Protein AF-A0A1T5LBF2-F1 (afdb_monomer_lite)

InterPro domains:
  IPR053842 Mobilization protein NikA-like [PF21983] (16-81)

Organism: NCBI:txid36842

Structure (mmCIF, N/CA/C/O backbone):
data_AF-A0A1T5LBF2-F1
#
_entry.id   AF-A0A1T5LBF2-F1
#
loop_
_atom_site.group_PDB
_atom_site.id
_atom_site.type_symbol
_atom_site.label_atom_id
_atom_site.label_alt_id
_atom_site.label_comp_id
_atom_site.label_asym_id
_atom_site.label_entity_id
_atom_site.label_seq_id
_atom_site.pdbx_PDB_ins_code
_atom_site.Cartn_x
_atom_site.Cartn_y
_atom_site.Cartn_z
_atom_site.occupancy
_atom_site.B_iso_or_equiv
_atom_site.auth_seq_id
_atom_site.auth_comp_id
_atom_site.auth_asym_id
_atom_site.auth_atom_id
_atom_site.pdbx_PDB_model_num
ATOM 1 N N . MET A 1 1 ? -54.054 -1.536 28.770 1.00 48.66 1 MET A N 1
ATOM 2 C CA . MET A 1 1 ? -53.350 -2.782 29.156 1.00 48.66 1 MET A CA 1
ATOM 3 C C . MET A 1 1 ? -52.917 -3.637 27.957 1.00 48.66 1 MET A C 1
ATOM 5 O O . MET A 1 1 ? -51.846 -4.214 28.019 1.00 48.66 1 MET A O 1
ATOM 9 N N . LEU A 1 2 ? -53.667 -3.666 26.844 1.00 47.06 2 LEU A N 1
ATOM 10 C CA . LEU A 1 2 ? -53.316 -4.430 25.626 1.00 47.06 2 LEU A CA 1
ATOM 11 C C . LEU A 1 2 ? -52.225 -3.807 24.724 1.00 47.06 2 LEU A C 1
ATOM 13 O O . LEU A 1 2 ? -51.613 -4.517 23.936 1.00 47.06 2 LEU A O 1
ATOM 17 N N . LEU A 1 3 ? -51.931 -2.507 24.850 1.00 41.06 3 LEU A N 1
ATOM 18 C CA . LEU A 1 3 ? -50.961 -1.819 23.976 1.00 41.06 3 LEU A CA 1
ATOM 19 C C . LEU A 1 3 ? -49.482 -2.079 24.319 1.00 41.06 3 LEU A C 1
ATOM 21 O O . LEU A 1 3 ? -48.621 -1.834 23.482 1.00 41.06 3 LEU A O 1
ATOM 25 N N . ALA A 1 4 ? -49.168 -2.607 25.507 1.00 53.91 4 ALA A N 1
ATOM 26 C CA . ALA A 1 4 ? -47.784 -2.893 25.902 1.00 53.91 4 ALA A CA 1
ATOM 27 C C . ALA A 1 4 ? -47.239 -4.208 25.307 1.00 53.91 4 ALA A C 1
ATOM 29 O O . ALA A 1 4 ? -46.029 -4.385 25.220 1.00 53.91 4 ALA A O 1
ATOM 30 N N . PHE A 1 5 ? -48.117 -5.120 24.869 1.00 51.16 5 PHE A N 1
ATOM 31 C CA . PHE A 1 5 ? -47.723 -6.454 24.398 1.00 51.16 5 PHE A CA 1
ATOM 32 C C . PHE A 1 5 ? -47.217 -6.463 22.944 1.00 51.16 5 PHE A C 1
ATOM 34 O O . PHE A 1 5 ? -46.469 -7.352 22.552 1.00 51.16 5 PHE A O 1
ATOM 41 N N . LEU A 1 6 ? -47.579 -5.449 22.147 1.00 48.91 6 LEU A N 1
ATOM 42 C CA . LEU A 1 6 ? -47.149 -5.318 20.748 1.00 48.91 6 LEU A CA 1
ATOM 43 C C . LEU A 1 6 ? -45.803 -4.602 20.582 1.00 48.91 6 LEU A C 1
ATOM 45 O O . LEU A 1 6 ? -45.300 -4.510 19.462 1.00 48.91 6 LEU A O 1
ATOM 49 N N . TYR A 1 7 ? -45.186 -4.127 21.670 1.00 50.19 7 TYR A N 1
ATOM 50 C CA . TYR A 1 7 ? -43.820 -3.605 21.631 1.00 50.19 7 TYR A CA 1
ATOM 51 C C . TYR A 1 7 ? -42.835 -4.780 21.622 1.00 50.19 7 TYR A C 1
ATOM 53 O O . TYR A 1 7 ? -42.145 -5.080 22.596 1.00 50.19 7 TYR A O 1
ATOM 61 N N . GLY A 1 8 ? -42.848 -5.500 20.497 1.00 46.78 8 GLY A N 1
ATOM 62 C CA . GLY A 1 8 ? -41.983 -6.626 20.203 1.00 46.78 8 GLY A CA 1
ATOM 63 C C . GLY A 1 8 ? -40.535 -6.266 20.498 1.00 46.78 8 GLY A C 1
ATOM 64 O O . GLY A 1 8 ? -39.977 -5.307 19.962 1.00 46.78 8 GLY A O 1
ATOM 65 N N . LYS A 1 9 ? -39.949 -7.051 21.396 1.00 51.22 9 LYS A N 1
ATOM 66 C CA . LYS A 1 9 ? -38.536 -7.064 21.747 1.00 51.22 9 LYS A CA 1
ATOM 67 C C . LYS A 1 9 ? -37.727 -7.092 20.445 1.00 51.22 9 LYS A C 1
ATOM 69 O O . LYS A 1 9 ? -37.696 -8.102 19.751 1.00 51.22 9 LYS A O 1
ATOM 74 N N . LYS A 1 10 ? -37.122 -5.960 20.075 1.00 54.75 10 LYS A N 1
ATOM 75 C CA . LYS A 1 10 ? -36.185 -5.875 18.950 1.00 54.75 10 LYS A CA 1
ATOM 76 C C . LYS A 1 10 ? -34.982 -6.728 19.340 1.00 54.75 10 LYS A C 1
ATOM 78 O O . LYS A 1 10 ? -34.142 -6.282 20.116 1.00 54.75 10 LYS A O 1
ATOM 83 N N . GLU A 1 11 ? -34.930 -7.972 18.879 1.00 57.06 11 GLU A N 1
ATOM 84 C CA . GLU A 1 11 ? -33.743 -8.803 19.049 1.00 57.06 11 GLU A CA 1
ATOM 85 C C . GLU A 1 11 ? -32.613 -8.182 18.228 1.00 57.06 11 GLU A C 1
ATOM 87 O O . GLU A 1 11 ? -32.519 -8.319 17.010 1.00 57.06 11 GLU A O 1
ATOM 92 N N . THR A 1 12 ? -31.773 -7.403 18.900 1.00 57.31 12 THR A N 1
ATOM 93 C CA . THR A 1 12 ? -30.542 -6.878 18.326 1.00 57.31 12 THR A CA 1
ATOM 94 C C . THR A 1 12 ? -29.559 -8.028 18.175 1.00 57.31 12 THR A C 1
ATOM 96 O O . THR A 1 12 ? -29.003 -8.510 19.163 1.00 57.31 12 THR A O 1
ATOM 99 N N . ILE A 1 13 ? -29.340 -8.456 16.930 1.00 65.56 13 ILE A N 1
ATOM 100 C CA . ILE A 1 13 ? -28.264 -9.374 16.549 1.00 65.56 13 ILE A CA 1
ATOM 101 C C . ILE A 1 13 ? -26.959 -8.802 17.119 1.00 65.56 13 ILE A C 1
ATOM 103 O O . ILE A 1 13 ? -26.467 -7.763 16.676 1.00 65.56 13 ILE A O 1
ATOM 107 N N . THR A 1 14 ? -26.423 -9.442 18.157 1.00 66.44 14 THR A N 1
ATOM 108 C CA . THR A 1 14 ? -25.204 -8.979 18.820 1.00 66.44 14 THR A CA 1
ATOM 109 C C . THR A 1 14 ? -24.016 -9.494 18.018 1.00 66.44 14 THR A C 1
ATOM 111 O O . THR A 1 14 ? -23.699 -10.681 18.059 1.00 66.44 14 THR A O 1
ATOM 114 N N . ILE A 1 15 ? -23.360 -8.615 17.256 1.00 76.12 15 ILE A N 1
ATOM 115 C CA . ILE A 1 15 ? -22.148 -8.969 16.506 1.00 76.12 15 ILE A CA 1
ATOM 116 C C . ILE A 1 15 ? -21.015 -9.198 17.512 1.00 76.12 15 ILE A C 1
ATOM 118 O O . ILE A 1 15 ? -20.436 -8.249 18.046 1.00 76.12 15 ILE A O 1
ATOM 122 N N . LYS A 1 16 ? -20.695 -10.466 17.779 1.00 81.88 16 LYS A N 1
ATOM 123 C CA . LYS A 1 16 ? -19.632 -10.850 18.710 1.00 81.88 16 LYS A CA 1
ATOM 124 C C . LYS A 1 16 ? -18.268 -10.746 18.019 1.00 81.88 16 LYS A C 1
ATOM 126 O O . LYS A 1 16 ? -17.928 -11.557 17.163 1.00 81.88 16 LYS A O 1
ATOM 131 N N . LYS A 1 17 ? -17.473 -9.736 18.384 1.00 80.81 17 LYS A N 1
ATOM 132 C CA . LYS A 1 17 ? -16.065 -9.615 17.968 1.00 80.81 17 LYS A CA 1
ATOM 133 C C . LYS A 1 17 ? -15.176 -10.302 19.005 1.00 80.81 17 LYS A C 1
ATOM 135 O O . LYS A 1 17 ? -14.930 -9.742 20.065 1.00 80.81 17 LYS A O 1
ATOM 140 N N . GLU A 1 18 ? -14.719 -11.518 18.714 1.00 87.69 18 GLU A N 1
ATOM 141 C CA . GLU A 1 18 ? -13.986 -12.360 19.681 1.00 87.69 18 GLU A CA 1
ATOM 142 C C . GLU A 1 18 ? -12.462 -12.180 19.655 1.00 87.69 18 GLU A C 1
ATOM 144 O O . GLU A 1 18 ? -11.769 -12.594 20.582 1.00 87.69 18 GLU A O 1
ATOM 149 N N . ARG A 1 19 ? -11.919 -11.595 18.582 1.00 85.88 19 ARG A N 1
ATOM 150 C CA . ARG A 1 19 ? -10.473 -11.474 18.360 1.00 85.88 19 ARG A CA 1
ATOM 151 C C . ARG A 1 19 ? -10.074 -10.012 18.213 1.00 85.88 19 ARG A C 1
ATOM 153 O O . ARG A 1 19 ? -10.710 -9.260 17.475 1.00 85.88 19 ARG A O 1
ATOM 160 N N . PHE A 1 20 ? -9.003 -9.631 18.904 1.00 87.06 20 PHE A N 1
ATOM 161 C CA . PHE A 1 20 ? -8.379 -8.317 18.797 1.00 87.06 20 PHE A CA 1
ATOM 162 C C . PHE A 1 20 ? -7.089 -8.413 17.979 1.00 87.06 20 PHE A C 1
ATOM 164 O O . PHE A 1 20 ? -6.286 -9.319 18.192 1.00 87.06 20 PHE A O 1
ATOM 171 N N . ILE A 1 21 ? -6.892 -7.465 17.064 1.00 85.50 21 ILE A N 1
ATOM 172 C CA . ILE A 1 21 ? -5.674 -7.331 16.262 1.00 85.50 21 ILE A CA 1
ATOM 173 C C . ILE A 1 21 ? -5.070 -5.965 16.587 1.00 85.50 21 ILE A C 1
ATOM 175 O O . ILE A 1 21 ? -5.659 -4.934 16.266 1.00 85.50 21 ILE A O 1
ATOM 179 N N . GLY A 1 22 ? -3.907 -5.963 17.240 1.00 87.00 22 GLY A N 1
ATOM 180 C CA . GLY A 1 22 ? -3.150 -4.750 17.539 1.00 87.00 22 GLY A CA 1
ATOM 181 C C . GLY A 1 22 ? -2.110 -4.463 16.458 1.00 87.00 22 GLY A C 1
ATOM 182 O O . GLY A 1 22 ? -1.400 -5.368 16.028 1.00 87.00 22 GLY A O 1
ATOM 183 N N . PHE A 1 23 ? -1.988 -3.203 16.046 1.00 87.31 23 PHE A N 1
ATOM 184 C CA . PHE A 1 23 ? -0.961 -2.745 15.110 1.00 87.31 23 PHE A CA 1
ATOM 185 C C . PHE A 1 23 ? -0.292 -1.475 15.639 1.00 87.31 23 PHE A C 1
ATOM 187 O O . PHE A 1 23 ? -0.947 -0.611 16.221 1.00 87.31 23 PHE A O 1
ATOM 194 N N . ARG A 1 24 ? 1.025 -1.365 15.441 1.00 93.50 24 ARG A N 1
ATOM 195 C CA . ARG A 1 24 ? 1.771 -0.125 15.684 1.00 93.50 24 ARG A CA 1
ATOM 196 C C . ARG A 1 24 ? 1.901 0.621 14.365 1.00 93.50 24 ARG A C 1
ATOM 198 O O . ARG A 1 24 ? 2.292 0.025 13.368 1.00 93.50 24 ARG A O 1
ATOM 205 N N . VAL A 1 25 ? 1.583 1.906 14.383 1.00 93.94 25 VAL A N 1
ATOM 206 C CA . VAL A 1 25 ? 1.658 2.804 13.227 1.00 93.94 25 VAL A CA 1
ATOM 207 C C . VAL A 1 25 ? 2.347 4.092 13.637 1.00 93.94 25 VAL A C 1
ATOM 209 O O . VAL A 1 25 ? 2.304 4.487 14.802 1.00 93.94 25 VAL A O 1
ATOM 212 N N . LYS A 1 26 ? 2.982 4.750 12.673 1.00 97.38 26 LYS A N 1
ATOM 213 C CA . LYS A 1 26 ? 3.473 6.118 12.838 1.00 97.38 26 LYS A CA 1
ATOM 214 C C . LYS A 1 26 ? 2.292 7.084 12.893 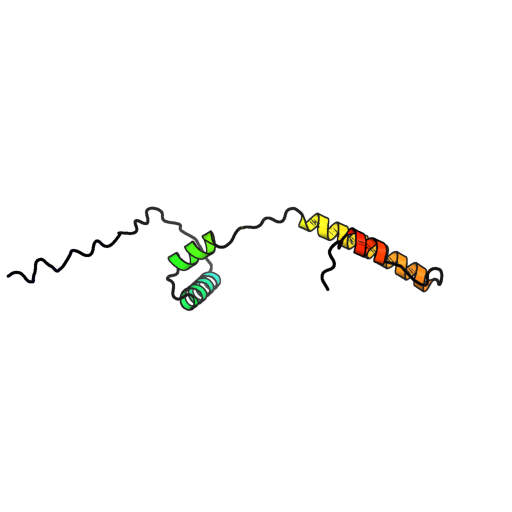1.00 97.38 26 LYS A C 1
ATOM 216 O O . LYS A 1 26 ? 1.242 6.832 12.301 1.00 97.38 26 LYS A O 1
ATOM 221 N N . GLU A 1 27 ? 2.498 8.245 13.504 1.00 97.06 27 GLU A N 1
ATOM 222 C CA . GLU A 1 27 ? 1.472 9.296 13.586 1.00 97.06 27 GLU A CA 1
ATOM 223 C C . GLU A 1 27 ? 0.954 9.720 12.198 1.00 97.06 27 GLU A C 1
ATOM 225 O O . GLU A 1 27 ? -0.242 9.911 11.970 1.00 97.06 27 GLU A O 1
ATOM 230 N N . THR A 1 28 ? 1.858 9.774 11.217 1.00 97.06 28 THR A N 1
ATOM 231 C CA . THR A 1 28 ? 1.532 10.108 9.826 1.00 97.06 28 THR A CA 1
ATOM 232 C C . THR A 1 28 ? 0.678 9.042 9.139 1.00 97.06 28 THR A C 1
ATOM 234 O O . THR A 1 28 ? -0.143 9.367 8.280 1.00 97.06 28 THR A O 1
ATOM 237 N N . GLU A 1 29 ? 0.848 7.770 9.494 1.00 96.00 29 GLU A N 1
ATOM 238 C CA . GLU A 1 29 ? 0.054 6.654 8.974 1.00 96.00 29 GLU A CA 1
ATOM 239 C C . GLU A 1 29 ? -1.326 6.637 9.634 1.00 96.00 29 GLU A C 1
ATOM 241 O O . GLU A 1 29 ? -2.337 6.525 8.937 1.00 96.00 29 GLU A O 1
ATOM 246 N N . TYR A 1 30 ? -1.376 6.844 10.954 1.00 95.94 30 TYR A N 1
ATOM 247 C CA . TYR A 1 30 ? -2.620 6.951 11.712 1.00 95.94 30 TYR A CA 1
ATOM 248 C C . TYR A 1 30 ? -3.516 8.068 11.167 1.00 95.94 30 TYR A C 1
ATOM 250 O O . TYR A 1 30 ? -4.659 7.811 10.786 1.00 95.94 30 TYR A O 1
ATOM 258 N N . SER A 1 31 ? -2.970 9.278 11.008 1.00 96.88 31 SER A N 1
ATOM 259 C CA . SER A 1 31 ? -3.689 10.429 10.442 1.00 96.88 31 SER A CA 1
ATOM 260 C C . SER A 1 31 ? -4.259 10.144 9.045 1.00 96.88 31 SER A C 1
ATOM 262 O O . SER A 1 31 ? -5.368 10.560 8.696 1.00 96.88 31 SER A O 1
ATOM 264 N N . GLN A 1 32 ? -3.524 9.396 8.216 1.00 96.81 32 GLN A N 1
ATOM 265 C CA . GLN A 1 32 ? -4.000 9.004 6.889 1.00 96.81 32 GLN A CA 1
ATOM 266 C C . GLN A 1 32 ? -5.135 7.981 6.947 1.00 96.81 32 GLN A C 1
ATOM 268 O O . GLN A 1 32 ? -6.100 8.116 6.188 1.00 96.81 32 GLN A O 1
ATOM 273 N N . ILE A 1 33 ? -5.020 6.968 7.808 1.00 94.94 33 ILE A N 1
ATOM 274 C CA . 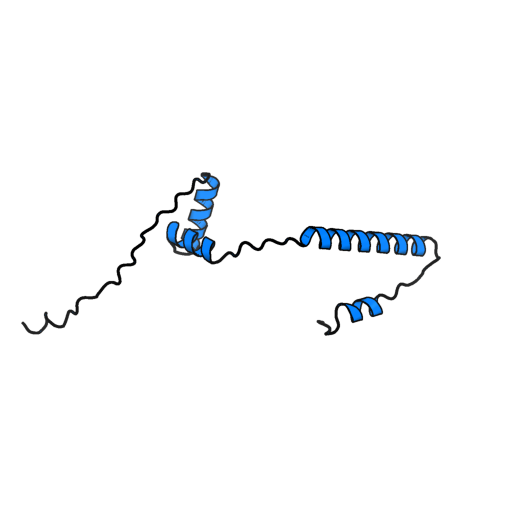ILE A 1 33 ? -6.064 5.962 8.029 1.00 94.94 33 ILE A CA 1
ATOM 275 C C . ILE A 1 33 ? -7.326 6.646 8.551 1.00 94.94 33 ILE A C 1
ATOM 277 O O . ILE A 1 33 ? -8.404 6.429 8.001 1.00 94.94 33 ILE A O 1
ATOM 281 N N . GLU A 1 34 ? -7.194 7.533 9.536 1.00 95.69 34 GLU A N 1
ATOM 282 C CA . GLU A 1 34 ? -8.316 8.263 10.118 1.00 95.69 34 GLU A CA 1
ATOM 283 C C . GLU A 1 34 ? -9.041 9.111 9.064 1.00 95.69 34 GLU A C 1
ATOM 285 O O . GLU A 1 34 ? -10.263 9.027 8.923 1.00 95.69 34 GLU A O 1
ATOM 290 N N . ARG A 1 35 ? -8.303 9.875 8.249 1.00 96.75 35 ARG A N 1
ATOM 291 C CA . ARG A 1 35 ? -8.894 10.669 7.162 1.00 96.75 35 ARG A CA 1
ATOM 292 C C . ARG A 1 35 ? -9.652 9.798 6.159 1.00 96.75 35 ARG A C 1
ATOM 294 O O . ARG A 1 35 ? -10.725 10.188 5.699 1.00 96.75 35 ARG A O 1
ATOM 301 N N . LYS A 1 36 ? -9.109 8.632 5.793 1.00 95.12 36 LYS A N 1
ATOM 302 C CA . LYS A 1 36 ? -9.772 7.704 4.863 1.00 95.12 36 LYS A CA 1
ATOM 303 C C . LYS A 1 36 ? -11.026 7.078 5.486 1.00 95.12 36 LYS A C 1
ATOM 305 O O . LYS A 1 36 ? -12.054 7.032 4.816 1.00 95.12 36 LYS A O 1
ATOM 310 N N . ALA A 1 37 ? -10.973 6.696 6.761 1.00 94.06 37 ALA A N 1
ATOM 311 C CA . ALA A 1 37 ? -12.121 6.178 7.505 1.00 94.06 37 ALA A CA 1
ATOM 312 C C . ALA A 1 37 ? -13.247 7.223 7.619 1.00 94.06 37 ALA A C 1
ATOM 314 O O . ALA A 1 37 ? -14.398 6.925 7.296 1.00 94.06 37 ALA A O 1
ATOM 315 N N . LYS A 1 38 ? -12.906 8.480 7.951 1.00 95.00 38 LYS A N 1
ATOM 316 C CA . LYS A 1 38 ? -13.847 9.617 7.975 1.00 95.00 38 LYS A CA 1
ATOM 317 C C . LYS A 1 38 ? -14.516 9.827 6.615 1.00 95.00 38 LYS A C 1
ATOM 319 O O . LYS A 1 38 ? -15.738 9.938 6.548 1.00 95.00 38 LYS A O 1
ATOM 324 N N . ARG A 1 39 ? -13.744 9.814 5.520 1.00 93.75 39 ARG A N 1
ATOM 325 C CA . ARG A 1 39 ? -14.285 9.914 4.149 1.00 93.75 39 ARG A CA 1
ATOM 326 C C . ARG A 1 39 ? -15.235 8.767 3.802 1.00 93.75 39 ARG A C 1
ATOM 328 O O . ARG A 1 39 ? -16.217 8.998 3.106 1.00 93.75 39 ARG A O 1
ATOM 335 N N . ALA A 1 40 ? -14.957 7.563 4.295 1.00 89.38 40 ALA A N 1
ATOM 336 C CA . ALA A 1 40 ? -15.800 6.384 4.110 1.00 89.38 40 ALA A CA 1
ATOM 337 C C . ALA A 1 40 ? -17.000 6.321 5.078 1.00 89.38 40 ALA A C 1
ATOM 339 O O . ALA A 1 40 ? -17.801 5.398 4.975 1.00 89.38 40 ALA A O 1
ATOM 340 N N . LYS A 1 41 ? -17.140 7.284 6.006 1.00 93.31 41 LYS A N 1
ATOM 341 C CA . LYS A 1 41 ? -18.156 7.293 7.077 1.00 93.31 41 LYS A CA 1
ATOM 342 C C . LYS A 1 41 ? -18.122 6.026 7.947 1.00 93.31 41 LYS A C 1
ATOM 344 O O . LYS A 1 41 ? -19.157 5.531 8.383 1.00 93.31 41 LYS A O 1
ATOM 349 N N . MET A 1 42 ? -16.921 5.509 8.202 1.00 91.94 42 MET A N 1
ATOM 350 C CA . MET A 1 42 ? -16.676 4.308 9.005 1.00 91.94 42 MET A CA 1
ATOM 351 C C . MET A 1 42 ? -15.794 4.637 10.207 1.00 91.94 42 MET A C 1
ATOM 353 O O . MET A 1 42 ? -14.985 5.566 10.161 1.00 91.94 42 MET A O 1
ATOM 357 N N . ASN A 1 43 ? -15.898 3.842 11.276 1.00 91.56 43 ASN A N 1
ATOM 358 C CA . ASN A 1 43 ? -14.878 3.887 12.323 1.00 91.56 43 ASN A CA 1
ATOM 359 C C . ASN A 1 43 ? -13.570 3.244 11.828 1.00 91.56 43 ASN A C 1
ATOM 361 O O . ASN A 1 43 ? -13.564 2.466 10.872 1.00 91.56 43 ASN A O 1
ATOM 365 N N . ILE A 1 44 ? -12.452 3.569 12.482 1.00 92.25 44 ILE A N 1
ATOM 366 C CA . ILE A 1 44 ? -11.118 3.116 12.060 1.00 92.25 44 ILE A CA 1
ATOM 367 C C . ILE A 1 44 ? -11.048 1.588 11.970 1.00 92.25 44 ILE A C 1
ATOM 369 O O . ILE A 1 44 ? -10.561 1.059 10.976 1.00 92.25 44 ILE A O 1
ATOM 373 N N . SER A 1 45 ? -11.566 0.867 12.967 1.00 90.44 45 SER A N 1
ATOM 374 C CA . SER A 1 45 ? -11.513 -0.598 12.983 1.00 90.44 45 SER A CA 1
ATOM 375 C C . SER A 1 45 ? -12.300 -1.223 11.831 1.00 90.44 45 SER A C 1
ATOM 377 O O . SER A 1 45 ? -11.807 -2.144 11.192 1.00 90.44 45 SER A O 1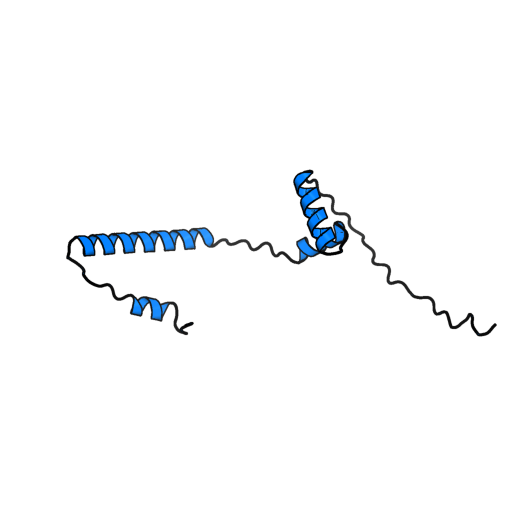
ATOM 379 N N . GLN A 1 46 ? -13.503 -0.723 11.539 1.00 89.38 46 GLN A N 1
ATOM 380 C CA . GLN A 1 46 ? -14.311 -1.160 10.398 1.00 89.38 46 GLN A CA 1
ATOM 381 C C . GLN A 1 46 ? -13.588 -0.884 9.085 1.00 89.38 46 GLN A C 1
ATOM 383 O O . GLN A 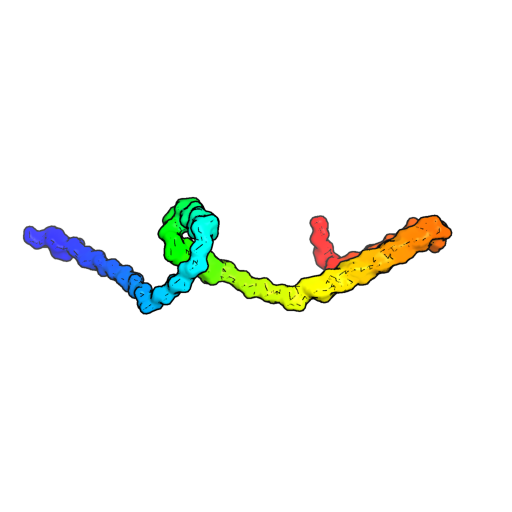1 46 ? -13.498 -1.774 8.247 1.00 89.38 46 GLN A O 1
ATOM 388 N N . TYR A 1 47 ? -13.036 0.320 8.941 1.00 93.06 47 TYR A N 1
ATOM 389 C CA . TYR A 1 47 ? -12.305 0.717 7.747 1.00 93.06 47 TYR A CA 1
ATOM 390 C C . TYR A 1 47 ? -11.086 -0.181 7.498 1.00 93.06 47 TYR A C 1
ATOM 392 O O . TYR A 1 47 ? -10.901 -0.676 6.389 1.00 93.06 47 TYR A O 1
ATOM 400 N N . VAL A 1 48 ? -10.275 -0.429 8.530 1.00 92.12 48 VAL A N 1
ATOM 401 C CA . VAL A 1 48 ? -9.076 -1.271 8.428 1.00 92.12 48 VAL A CA 1
ATOM 402 C C . VAL A 1 48 ? -9.446 -2.727 8.158 1.00 92.12 48 VAL A C 1
ATOM 404 O O . VAL A 1 48 ? -8.851 -3.329 7.272 1.00 92.12 48 VAL A O 1
ATOM 407 N N . CYS A 1 49 ? -10.447 -3.281 8.853 1.00 89.50 49 CYS A N 1
ATOM 408 C CA . CYS A 1 49 ? -10.936 -4.634 8.583 1.00 89.50 49 CYS A CA 1
ATOM 409 C C . CYS A 1 49 ? -11.414 -4.779 7.136 1.00 89.50 49 CYS A C 1
ATOM 411 O O . CYS A 1 49 ? -11.011 -5.716 6.458 1.00 89.50 49 CYS A O 1
ATOM 413 N N . LEU A 1 50 ? -12.239 -3.845 6.654 1.00 88.25 50 LEU A N 1
ATOM 414 C CA . LEU A 1 50 ? -12.765 -3.888 5.294 1.00 88.25 50 LEU A CA 1
ATOM 415 C C . LEU A 1 50 ? -11.634 -3.784 4.267 1.00 88.25 50 LEU A C 1
ATOM 417 O O . LEU A 1 50 ? -11.536 -4.623 3.385 1.00 88.25 50 LEU A O 1
ATOM 421 N N . GLN A 1 51 ? -10.727 -2.816 4.418 1.00 89.75 51 GLN A N 1
ATOM 422 C CA . GLN A 1 51 ? -9.598 -2.663 3.497 1.00 89.75 51 GLN A CA 1
ATOM 423 C C . GLN A 1 51 ? -8.639 -3.857 3.511 1.00 89.75 51 GLN A C 1
ATOM 425 O O . GLN A 1 51 ? -8.082 -4.183 2.466 1.00 89.75 51 GLN A O 1
ATOM 430 N N . ALA A 1 52 ? -8.436 -4.498 4.665 1.00 87.62 52 ALA A N 1
ATOM 431 C CA . ALA A 1 52 ? -7.611 -5.698 4.773 1.00 87.62 52 ALA A CA 1
ATOM 432 C C . ALA A 1 52 ? -8.260 -6.922 4.104 1.00 87.62 52 ALA A C 1
ATOM 434 O O . ALA A 1 52 ? -7.539 -7.806 3.658 1.00 87.62 52 ALA A O 1
ATOM 435 N N . LEU A 1 53 ? -9.595 -6.966 4.028 1.00 86.44 53 LEU A N 1
ATOM 436 C CA . LEU A 1 53 ? -10.351 -8.028 3.356 1.00 86.44 53 LEU A CA 1
ATOM 437 C C . LEU A 1 53 ? -10.571 -7.755 1.859 1.00 86.44 53 LEU A C 1
ATOM 439 O O . LEU A 1 53 ? -10.638 -8.694 1.078 1.00 86.44 53 LEU A O 1
ATOM 443 N N . GLU A 1 54 ? -10.696 -6.489 1.452 1.00 80.06 54 GLU A N 1
ATOM 444 C CA . GLU A 1 54 ? -10.939 -6.092 0.056 1.00 80.06 54 GLU A CA 1
ATOM 445 C C . GLU A 1 54 ? -9.681 -6.130 -0.816 1.00 80.06 54 GLU A C 1
ATOM 447 O O . GLU A 1 54 ? -9.769 -6.273 -2.036 1.00 80.06 54 GLU A O 1
ATOM 452 N N . ARG A 1 55 ? -8.500 -5.923 -0.224 1.00 76.69 55 ARG A N 1
ATOM 453 C CA . ARG A 1 55 ? -7.247 -5.856 -0.977 1.00 76.69 55 ARG A CA 1
ATOM 454 C C . ARG A 1 55 ? -6.564 -7.214 -0.988 1.00 76.69 55 ARG A C 1
ATOM 456 O O . ARG A 1 55 ? -5.855 -7.557 -0.047 1.00 76.69 55 ARG A O 1
ATOM 463 N N . ASP A 1 56 ? -6.686 -7.922 -2.104 1.00 68.19 56 ASP A N 1
ATOM 464 C CA . ASP A 1 56 ? -5.822 -9.065 -2.383 1.00 68.19 56 ASP A CA 1
ATOM 465 C C . ASP A 1 56 ? -4.363 -8.610 -2.477 1.00 68.19 56 ASP A C 1
ATOM 467 O O . ASP A 1 56 ? -4.007 -7.732 -3.274 1.00 68.19 56 ASP A O 1
ATOM 471 N N . ILE A 1 57 ? -3.490 -9.252 -1.704 1.00 64.06 57 ILE A N 1
ATOM 472 C CA . ILE A 1 57 ? -2.048 -9.133 -1.907 1.00 64.06 57 ILE A CA 1
ATOM 473 C C . ILE A 1 57 ? -1.706 -9.946 -3.157 1.00 64.06 57 ILE A C 1
ATOM 475 O O . ILE A 1 57 ? -1.481 -11.153 -3.099 1.00 64.06 57 ILE A O 1
ATOM 479 N N . ARG A 1 58 ? -1.689 -9.282 -4.316 1.00 62.66 58 ARG A N 1
ATOM 480 C CA . ARG A 1 58 ? -1.243 -9.895 -5.572 1.00 62.66 58 ARG A CA 1
ATOM 481 C C . ARG A 1 58 ? 0.280 -9.886 -5.633 1.00 62.66 58 ARG A C 1
ATOM 483 O O . ARG A 1 58 ? 0.892 -8.846 -5.869 1.00 62.66 58 ARG A O 1
ATOM 490 N N . ILE A 1 59 ? 0.877 -11.054 -5.420 1.00 66.69 59 ILE A N 1
ATOM 491 C CA . ILE A 1 59 ? 2.308 -11.286 -5.615 1.00 66.69 59 ILE A CA 1
ATOM 492 C C . ILE A 1 59 ? 2.531 -11.551 -7.108 1.00 66.69 59 ILE A C 1
ATOM 494 O O . ILE A 1 59 ? 2.065 -12.549 -7.652 1.00 66.69 59 ILE A O 1
ATOM 498 N N . TYR A 1 60 ? 3.201 -10.622 -7.791 1.00 67.50 60 TYR A N 1
ATOM 499 C CA . TYR A 1 60 ? 3.536 -10.761 -9.209 1.00 67.50 60 TYR A CA 1
ATOM 500 C C . TYR A 1 60 ? 4.946 -11.342 -9.366 1.00 67.50 60 TYR A C 1
ATOM 502 O O . TYR A 1 60 ? 5.906 -10.605 -9.591 1.00 67.50 60 TYR A O 1
ATOM 510 N N . ASP A 1 61 ? 5.062 -12.669 -9.312 1.00 70.06 61 ASP A N 1
ATOM 511 C CA . ASP A 1 61 ? 6.346 -13.384 -9.460 1.00 70.06 61 ASP A CA 1
ATOM 512 C C . ASP A 1 61 ? 6.954 -13.301 -10.878 1.00 70.06 61 ASP A C 1
ATOM 514 O O . ASP A 1 61 ? 8.103 -13.679 -11.103 1.00 70.06 61 ASP A O 1
ATOM 518 N N . GLY A 1 62 ? 6.217 -12.762 -11.856 1.00 72.44 62 GLY A N 1
ATOM 519 C CA . GLY A 1 62 ? 6.636 -12.679 -13.261 1.00 72.44 62 GLY A CA 1
ATOM 520 C C . GLY A 1 62 ? 7.241 -11.343 -13.705 1.00 72.44 62 GLY A C 1
ATOM 521 O O . GLY A 1 62 ? 7.703 -11.237 -14.842 1.00 72.44 62 GLY A O 1
ATOM 522 N N . LEU A 1 63 ? 7.258 -10.305 -12.857 1.00 80.50 63 LEU A N 1
ATOM 523 C CA . LEU A 1 63 ? 7.612 -8.945 -13.300 1.00 80.50 63 LEU A CA 1
ATOM 524 C C . LEU A 1 63 ? 9.045 -8.857 -13.849 1.00 80.50 63 LEU A C 1
ATOM 526 O O . LEU A 1 63 ? 9.298 -8.188 -14.848 1.00 80.50 63 LEU A O 1
ATOM 530 N N . LYS A 1 64 ? 9.976 -9.598 -13.239 1.00 81.12 64 LYS A N 1
ATOM 531 C CA . LYS A 1 64 ? 11.379 -9.662 -13.670 1.00 81.12 64 LYS A CA 1
ATOM 532 C C . LYS A 1 64 ? 11.525 -10.233 -15.081 1.00 81.12 64 LYS A C 1
ATOM 534 O O . LYS A 1 64 ? 12.346 -9.741 -15.856 1.00 81.12 64 LYS A O 1
ATOM 539 N N . GLU A 1 65 ? 10.719 -11.233 -15.432 1.00 84.19 65 GLU A N 1
ATOM 540 C CA . GLU A 1 65 ? 10.751 -11.814 -16.773 1.00 84.19 65 GLU A CA 1
ATOM 541 C C . GLU A 1 65 ? 10.133 -10.898 -17.823 1.00 84.19 65 GLU A C 1
ATOM 543 O O . GLU A 1 65 ? 10.683 -10.772 -18.919 1.00 84.19 65 GLU A O 1
ATOM 548 N N . HIS A 1 66 ? 9.068 -10.172 -17.481 1.00 83.81 66 HIS A N 1
ATOM 549 C CA . HIS A 1 66 ? 8.524 -9.143 -18.366 1.00 83.81 66 HIS A CA 1
ATOM 550 C C . HIS A 1 66 ? 9.544 -8.034 -18.641 1.00 83.81 66 HIS A C 1
ATOM 552 O O . HIS A 1 66 ? 9.753 -7.667 -19.797 1.00 83.81 66 HIS A O 1
ATOM 558 N N . THR A 1 67 ? 10.256 -7.565 -17.613 1.00 86.62 67 THR A N 1
ATOM 559 C CA . THR A 1 67 ? 11.327 -6.575 -17.789 1.00 86.62 67 THR A CA 1
ATOM 560 C C . THR A 1 67 ? 12.447 -7.116 -18.673 1.00 86.62 67 THR A C 1
ATOM 562 O O . THR A 1 67 ? 12.903 -6.421 -19.576 1.00 86.62 67 THR A O 1
ATOM 565 N N . ARG A 1 68 ? 12.852 -8.380 -18.496 1.00 89.56 68 ARG A N 1
ATOM 566 C CA . ARG A 1 68 ? 13.885 -9.002 -19.338 1.00 89.56 68 ARG A CA 1
ATOM 567 C C . ARG A 1 68 ? 13.449 -9.122 -20.801 1.00 89.56 68 ARG A C 1
ATOM 569 O O . ARG A 1 68 ? 14.260 -8.897 -21.701 1.00 89.56 68 ARG A O 1
ATOM 576 N N . GLN A 1 69 ? 12.186 -9.461 -21.055 1.00 86.12 69 GLN A N 1
ATOM 577 C CA . GLN A 1 69 ? 11.625 -9.492 -22.408 1.00 86.12 69 GLN A CA 1
ATOM 578 C C . GLN A 1 69 ? 11.601 -8.093 -23.037 1.00 86.12 69 GLN A C 1
ATOM 580 O O . GLN A 1 69 ? 12.041 -7.938 -24.175 1.00 86.12 69 GLN A O 1
ATOM 585 N N . LEU A 1 70 ? 11.185 -7.067 -22.286 1.00 88.50 70 LEU A N 1
ATOM 586 C CA . LEU A 1 70 ? 11.213 -5.672 -22.738 1.00 88.50 70 LEU A CA 1
ATOM 587 C C . LEU A 1 70 ? 12.634 -5.200 -23.066 1.00 88.50 70 LEU A C 1
ATOM 589 O O . LEU A 1 70 ? 12.849 -4.598 -24.116 1.00 88.50 70 LEU A O 1
ATOM 593 N N . SER A 1 71 ? 13.625 -5.529 -22.233 1.00 91.62 71 SER A N 1
ATOM 594 C CA . SER A 1 71 ? 15.028 -5.196 -22.510 1.00 91.62 71 SER A CA 1
ATOM 595 C C . SER A 1 71 ? 15.538 -5.856 -23.794 1.00 91.62 71 SER A C 1
ATOM 597 O O . SER A 1 71 ? 16.244 -5.219 -24.573 1.00 91.62 71 SER A O 1
ATOM 599 N N . ARG A 1 72 ? 15.155 -7.112 -24.057 1.00 90.75 72 ARG A N 1
ATOM 600 C CA . ARG A 1 72 ? 15.505 -7.810 -25.307 1.00 90.75 72 ARG A CA 1
ATOM 601 C C . ARG A 1 72 ? 14.858 -7.162 -26.529 1.00 90.75 72 ARG A C 1
ATOM 603 O O . ARG A 1 72 ? 15.528 -6.990 -27.542 1.00 90.75 72 ARG A O 1
ATOM 610 N N . LEU A 1 73 ? 13.590 -6.761 -26.426 1.00 88.31 73 LEU A N 1
ATOM 611 C CA . LEU A 1 73 ? 12.900 -6.027 -27.490 1.00 88.31 73 LEU A CA 1
ATOM 612 C C . LEU A 1 73 ? 13.575 -4.680 -27.776 1.00 88.31 73 LEU A C 1
ATOM 614 O O . LEU A 1 73 ? 13.817 -4.361 -28.937 1.00 88.31 73 LEU A O 1
ATOM 618 N N . GLY A 1 74 ? 13.949 -3.933 -26.734 1.00 89.31 74 GLY A N 1
ATOM 619 C CA . GLY A 1 74 ? 14.701 -2.684 -26.876 1.00 89.31 74 GLY A CA 1
ATOM 620 C C . GLY A 1 74 ? 16.062 -2.887 -27.550 1.00 89.31 74 GLY A C 1
ATOM 621 O O . GLY A 1 74 ? 16.430 -2.117 -28.434 1.00 89.31 74 GLY A O 1
ATOM 622 N N . GLY A 1 75 ? 16.776 -3.964 -27.207 1.00 94.00 75 GLY A N 1
ATOM 623 C CA . GLY A 1 75 ? 18.033 -4.334 -27.864 1.00 94.00 75 GLY A CA 1
ATOM 624 C C . GLY A 1 75 ? 17.863 -4.624 -29.358 1.00 94.00 75 GLY A C 1
ATOM 625 O O . GLY A 1 75 ? 18.612 -4.092 -30.176 1.00 94.00 75 GLY A O 1
ATOM 626 N N . ASN A 1 76 ? 16.843 -5.402 -29.724 1.00 88.81 76 ASN A N 1
ATOM 627 C CA . ASN A 1 76 ? 16.527 -5.696 -31.125 1.00 88.81 76 ASN A CA 1
ATOM 628 C C . ASN A 1 76 ? 16.147 -4.425 -31.900 1.00 88.81 76 ASN A C 1
ATOM 630 O O . ASN A 1 76 ? 16.575 -4.239 -33.037 1.00 88.81 76 ASN A O 1
ATOM 634 N N . PHE A 1 77 ? 15.379 -3.528 -31.277 1.00 88.56 77 PHE A N 1
ATOM 635 C CA . PHE A 1 77 ? 15.005 -2.250 -31.881 1.00 88.56 77 PHE A CA 1
ATOM 636 C C . PHE A 1 77 ? 16.222 -1.349 -32.112 1.00 88.56 77 PHE A C 1
ATOM 638 O O . PHE A 1 77 ? 16.369 -0.754 -33.177 1.00 88.56 77 PHE A O 1
ATOM 645 N N . ASN A 1 78 ? 17.144 -1.308 -31.151 1.00 91.56 78 ASN A N 1
ATOM 646 C CA . ASN A 1 78 ? 18.385 -0.556 -31.284 1.00 91.56 78 ASN A CA 1
ATOM 647 C C . ASN A 1 78 ? 19.243 -1.065 -32.456 1.00 91.56 78 ASN A C 1
ATOM 649 O O . ASN A 1 78 ? 19.769 -0.277 -33.236 1.00 91.56 78 ASN A O 1
ATOM 653 N N . GLN A 1 79 ? 19.341 -2.386 -32.629 1.00 89.94 79 GLN A N 1
ATOM 654 C CA . GLN A 1 79 ? 20.055 -2.983 -33.763 1.00 89.94 79 GLN A CA 1
ATOM 655 C C . GLN A 1 79 ? 19.399 -2.634 -35.102 1.00 89.94 79 GLN A C 1
ATOM 657 O O . GLN A 1 79 ? 20.088 -2.259 -36.050 1.00 89.94 79 GLN A O 1
ATOM 662 N N . ALA A 1 80 ? 18.070 -2.704 -35.167 1.00 87.25 80 ALA A N 1
ATOM 663 C CA . ALA A 1 80 ? 17.302 -2.276 -36.329 1.00 87.25 80 ALA A CA 1
ATOM 664 C C . ALA A 1 80 ? 17.588 -0.812 -36.707 1.00 87.25 80 ALA A C 1
ATOM 666 O O . ALA A 1 80 ? 17.875 -0.529 -37.867 1.00 87.25 80 ALA A O 1
ATOM 667 N N . LEU A 1 81 ? 17.585 0.106 -35.737 1.00 86.38 81 LEU A N 1
ATOM 668 C CA . LEU A 1 81 ? 17.895 1.519 -35.973 1.00 86.38 81 LEU A CA 1
ATOM 669 C C . LEU A 1 81 ? 19.320 1.737 -36.490 1.00 86.38 81 LEU A C 1
ATOM 671 O O . LEU A 1 81 ? 19.524 2.553 -37.385 1.00 86.38 81 LEU A O 1
ATOM 675 N N . ILE A 1 82 ? 20.300 0.989 -35.975 1.00 92.00 82 ILE A N 1
ATOM 676 C CA . ILE A 1 82 ? 21.680 1.038 -36.478 1.00 92.00 82 ILE A CA 1
ATOM 677 C C . ILE A 1 82 ? 21.728 0.625 -37.956 1.00 92.00 82 ILE A C 1
ATOM 679 O O . ILE A 1 82 ? 22.391 1.285 -38.754 1.00 92.00 82 ILE A O 1
ATOM 683 N N . LEU A 1 83 ? 21.011 -0.433 -38.345 1.00 88.75 83 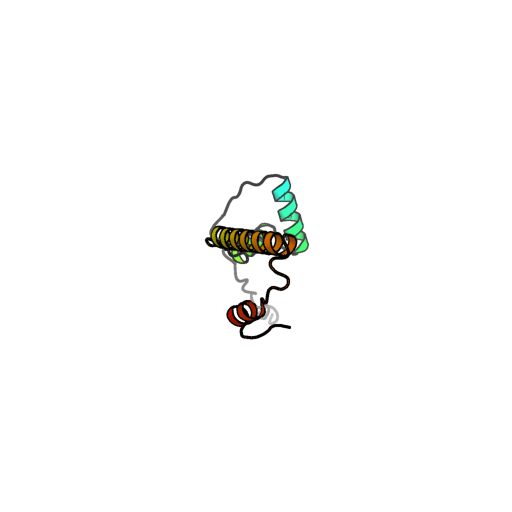LEU A N 1
ATOM 684 C CA . LEU A 1 83 ? 20.949 -0.881 -39.741 1.00 88.75 83 LEU A CA 1
ATOM 685 C C . LEU A 1 83 ? 20.262 0.143 -40.652 1.00 88.75 83 LEU A C 1
ATOM 687 O O . LEU A 1 83 ? 20.701 0.332 -41.788 1.00 88.75 83 LEU A O 1
ATOM 691 N N . VAL A 1 84 ? 19.234 0.827 -40.143 1.00 87.75 84 VAL A N 1
ATOM 692 C C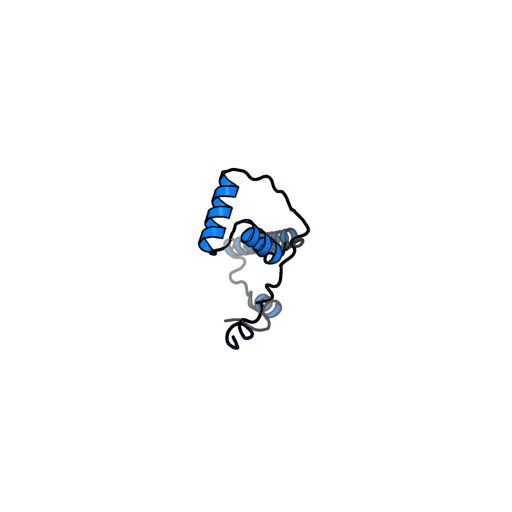A . VAL A 1 84 ? 18.571 1.931 -40.849 1.00 87.75 84 VAL A CA 1
ATOM 693 C C . VAL A 1 84 ? 19.518 3.107 -41.042 1.00 87.75 84 VAL A C 1
ATOM 695 O O . VAL A 1 84 ? 19.665 3.604 -42.155 1.00 87.75 84 VAL A O 1
ATOM 698 N N . HIS A 1 85 ? 20.226 3.512 -39.989 1.00 86.75 85 HIS A N 1
ATOM 699 C CA . HIS A 1 85 ? 21.201 4.596 -40.064 1.00 86.75 85 HIS A CA 1
ATOM 700 C C . HIS A 1 85 ? 22.345 4.290 -41.045 1.00 86.75 85 HIS A C 1
ATOM 702 O O . HIS A 1 85 ? 22.817 5.178 -41.746 1.00 86.75 85 HIS A O 1
ATOM 708 N N . GLN A 1 86 ? 22.753 3.023 -41.151 1.00 90.75 86 GLN A N 1
ATOM 709 C CA . GLN A 1 86 ? 23.747 2.559 -42.125 1.00 90.75 86 GLN A CA 1
ATOM 710 C C . GLN A 1 86 ? 23.205 2.441 -43.564 1.00 90.75 86 GLN A C 1
ATOM 712 O O . GLN A 1 86 ? 23.939 1.998 -44.445 1.00 90.75 86 GLN A O 1
ATOM 717 N N . GLY A 1 87 ? 21.930 2.767 -43.809 1.00 87.56 87 GLY A N 1
ATOM 718 C CA . GLY A 1 87 ? 21.281 2.643 -45.119 1.00 87.56 87 GLY A CA 1
ATOM 719 C C . GLY A 1 87 ? 21.060 1.197 -45.579 1.00 87.56 87 GLY A C 1
ATOM 720 O O . GLY A 1 87 ? 20.717 0.962 -46.734 1.00 87.56 87 GLY A O 1
ATOM 721 N N . LYS A 1 88 ? 21.263 0.211 -44.695 1.00 85.62 88 LYS A N 1
ATOM 722 C CA . LYS A 1 88 ? 21.132 -1.224 -45.004 1.00 85.62 88 LYS A CA 1
ATOM 723 C C . LYS A 1 88 ? 19.697 -1.725 -44.884 1.00 85.62 88 LYS A C 1
ATOM 725 O O . LYS A 1 88 ? 19.400 -2.840 -45.304 1.00 85.62 88 LYS A O 1
ATOM 730 N N . LEU A 1 89 ? 18.824 -0.937 -44.264 1.00 80.94 89 LEU A N 1
ATOM 731 C CA . LEU A 1 89 ? 17.459 -1.328 -43.958 1.00 80.94 89 LEU A CA 1
ATOM 732 C C . LEU A 1 89 ? 16.551 -0.096 -43.996 1.00 80.94 89 LEU A C 1
ATOM 734 O O . LEU A 1 89 ? 16.796 0.859 -43.279 1.00 80.94 89 LEU A O 1
ATOM 738 N N . ASN A 1 90 ? 15.500 -0.098 -44.814 1.00 76.81 90 ASN A N 1
ATOM 739 C CA . ASN A 1 90 ? 14.645 1.090 -44.986 1.00 76.81 90 ASN A CA 1
ATOM 740 C C . ASN A 1 90 ? 13.258 0.931 -44.353 1.00 76.81 90 ASN A C 1
ATOM 742 O O . ASN A 1 90 ? 12.564 1.914 -44.103 1.00 76.81 90 ASN A O 1
ATOM 746 N N . THR A 1 91 ? 12.813 -0.302 -44.104 1.00 79.25 91 THR A N 1
ATOM 747 C CA . THR A 1 91 ? 11.481 -0.585 -43.554 1.00 79.25 91 THR A CA 1
ATOM 748 C C . THR A 1 91 ? 11.496 -1.901 -42.782 1.00 79.25 91 THR A C 1
ATOM 750 O O . THR A 1 91 ? 12.179 -2.845 -43.175 1.00 79.25 91 THR A O 1
ATOM 753 N N . ILE A 1 92 ? 10.738 -1.960 -41.684 1.00 78.75 92 ILE A N 1
ATOM 754 C CA . ILE A 1 92 ? 10.516 -3.169 -40.881 1.00 78.75 92 ILE A CA 1
ATOM 755 C C . ILE A 1 92 ? 9.018 -3.432 -40.847 1.00 78.75 92 ILE A C 1
ATOM 757 O O . ILE A 1 92 ? 8.260 -2.596 -40.356 1.00 78.75 92 ILE A O 1
ATOM 761 N N . ASP A 1 93 ? 8.598 -4.596 -41.336 1.00 82.44 93 ASP A N 1
ATOM 762 C CA . ASP A 1 93 ? 7.215 -5.042 -41.196 1.00 82.44 93 ASP A CA 1
ATOM 763 C C . ASP A 1 93 ? 7.012 -5.750 -39.848 1.00 82.44 93 ASP A C 1
ATOM 765 O O . ASP A 1 93 ? 7.577 -6.810 -39.576 1.00 82.44 93 ASP A O 1
ATOM 769 N N . ILE A 1 94 ? 6.186 -5.147 -38.995 1.00 80.44 94 ILE A N 1
ATOM 770 C CA . ILE A 1 94 ? 5.814 -5.677 -37.677 1.00 80.44 94 ILE A CA 1
ATOM 771 C C . ILE A 1 94 ? 4.417 -6.313 -37.664 1.00 80.44 94 ILE A C 1
ATOM 773 O O . ILE A 1 94 ? 3.995 -6.852 -36.635 1.00 80.44 94 ILE A O 1
ATOM 777 N N . MET A 1 95 ? 3.685 -6.294 -38.784 1.00 83.31 95 MET A N 1
ATOM 778 C CA . MET A 1 95 ? 2.342 -6.876 -38.862 1.00 83.31 95 MET A CA 1
ATOM 779 C C . MET A 1 95 ? 2.282 -8.378 -38.566 1.00 83.31 95 MET A C 1
ATOM 781 O O . MET A 1 95 ? 1.327 -8.798 -37.898 1.00 83.31 95 MET A O 1
ATOM 785 N N . PRO A 1 96 ? 3.275 -9.200 -38.954 1.00 83.19 96 PRO A N 1
ATOM 786 C CA . PRO A 1 96 ? 3.296 -10.612 -38.581 1.00 83.19 96 PRO A CA 1
ATOM 787 C C . PRO A 1 96 ? 3.318 -10.817 -37.060 1.00 83.19 96 PRO A C 1
ATOM 789 O O . PRO A 1 96 ? 2.619 -11.683 -36.531 1.00 83.19 96 PRO A O 1
ATOM 792 N N . ILE A 1 97 ? 4.066 -9.975 -36.342 1.00 81.19 97 ILE A N 1
ATOM 793 C CA . ILE A 1 97 ? 4.179 -10.022 -34.879 1.00 81.19 97 ILE A CA 1
ATOM 794 C C . ILE A 1 97 ? 2.857 -9.580 -34.246 1.00 81.19 97 ILE A C 1
ATOM 796 O O . ILE A 1 97 ? 2.332 -10.272 -33.373 1.00 81.19 97 ILE A O 1
ATOM 800 N N . LYS A 1 98 ? 2.263 -8.482 -34.731 1.00 81.81 98 LYS A N 1
ATOM 801 C CA . LYS A 1 98 ? 0.965 -7.992 -34.243 1.00 81.81 98 LYS A CA 1
ATOM 802 C C . LYS A 1 98 ? -0.121 -9.070 -34.342 1.00 81.81 98 LYS A C 1
ATOM 804 O O . LYS A 1 98 ? -0.839 -9.296 -33.374 1.00 81.81 98 LYS A O 1
ATOM 809 N N . ARG A 1 99 ? -0.193 -9.801 -35.461 1.00 82.75 99 ARG A N 1
ATOM 810 C CA . ARG A 1 99 ? -1.176 -10.883 -35.671 1.00 82.75 99 ARG A CA 1
ATOM 811 C C . ARG A 1 99 ? -0.985 -12.066 -34.715 1.00 82.75 99 ARG A C 1
ATOM 813 O O . ARG A 1 99 ? -1.963 -12.668 -34.285 1.00 82.75 99 ARG A O 1
ATOM 820 N N . ARG A 1 100 ? 0.266 -12.395 -34.375 1.00 81.25 100 ARG A N 1
ATOM 821 C CA . ARG A 1 100 ? 0.618 -13.500 -33.466 1.00 81.25 100 ARG A CA 1
ATOM 822 C C . ARG A 1 100 ? 0.191 -13.227 -32.023 1.00 81.25 100 ARG A C 1
ATOM 824 O O . ARG A 1 100 ? -0.255 -14.150 -31.350 1.00 81.25 100 ARG A O 1
ATOM 831 N N . TYR A 1 101 ? 0.353 -11.989 -31.558 1.00 79.12 101 TYR A N 1
ATOM 832 C CA . TYR A 1 101 ? 0.108 -11.616 -30.160 1.00 79.12 101 TYR A CA 1
ATOM 833 C C . TYR A 1 101 ? -1.248 -10.932 -29.924 1.00 79.12 101 TYR A C 1
ATOM 835 O O . TYR A 1 101 ? -1.721 -10.912 -28.792 1.00 79.12 101 TYR A O 1
ATOM 843 N N . MET A 1 102 ? -1.898 -10.407 -30.967 1.00 77.81 102 MET A N 1
ATOM 844 C CA . MET A 1 102 ? -3.226 -9.781 -30.899 1.00 77.81 102 MET A CA 1
ATOM 845 C C . MET A 1 102 ? -4.174 -10.378 -31.955 1.00 77.81 102 MET A C 1
ATOM 847 O O . MET A 1 102 ? -4.559 -9.688 -32.901 1.00 77.81 102 MET A O 1
ATOM 851 N N . PRO A 1 103 ? -4.571 -11.658 -31.816 1.00 69.38 103 PRO A N 1
ATOM 852 C CA . PRO A 1 103 ? -5.376 -12.349 -32.825 1.00 69.38 103 PRO A CA 1
ATOM 853 C C . PRO A 1 103 ? -6.809 -11.808 -32.958 1.00 69.38 103 PRO A C 1
ATOM 855 O O . PRO A 1 103 ? -7.420 -11.992 -34.004 1.00 69.38 103 PRO A O 1
ATOM 858 N N . TYR A 1 104 ? -7.330 -11.122 -31.934 1.00 74.31 104 TYR A N 1
ATOM 859 C CA . TYR A 1 104 ? -8.720 -10.645 -31.891 1.00 74.31 104 TYR A CA 1
ATOM 860 C C . TYR A 1 104 ? -8.897 -9.133 -32.069 1.00 74.31 104 TYR A C 1
ATOM 862 O O . TYR A 1 104 ? -10.011 -8.659 -31.914 1.00 74.31 104 TYR A O 1
ATOM 870 N N . GLY A 1 105 ? -7.832 -8.392 -32.402 1.00 58.00 105 GLY A N 1
ATOM 871 C CA . GLY A 1 105 ? -7.905 -6.979 -32.796 1.00 58.00 105 GLY A CA 1
ATOM 872 C C . GLY A 1 105 ? -8.777 -6.091 -31.899 1.00 58.00 105 GLY A C 1
ATOM 873 O O . GLY A 1 105 ? -9.929 -5.836 -32.223 1.00 58.00 105 GLY A O 1
ATOM 874 N N . TYR A 1 106 ? -8.219 -5.549 -30.817 1.00 57.22 106 TYR A N 1
ATOM 875 C CA . TYR A 1 106 ? -8.837 -4.390 -30.169 1.00 57.22 106 TYR A CA 1
ATOM 876 C C . TYR A 1 106 ? -8.372 -3.131 -30.909 1.00 57.22 106 TYR A C 1
ATOM 878 O O . TYR A 1 106 ? -7.164 -2.927 -31.066 1.00 57.22 106 TYR A O 1
ATOM 886 N N . CYS A 1 107 ? -9.344 -2.388 -31.447 1.00 46.22 107 CYS A N 1
ATOM 887 C CA . CYS A 1 107 ? -9.169 -1.106 -32.129 1.00 46.22 107 CYS A CA 1
ATOM 888 C C . CYS A 1 107 ? -8.524 -0.056 -31.222 1.00 46.22 107 CYS A C 1
ATOM 890 O O . CYS A 1 107 ? -8.883 -0.017 -30.023 1.00 46.22 107 CYS A O 1
#

Radius of gyration: 30.27 Å; chains: 1; bounding box: 77×24×74 Å

pLDDT: mean 80.77, std 14.37, range [41.06, 97.38]

Foldseek 3Di:
DVPVVPPPDPPDPDPDDPDDDDDDDDPVVVVVLCVVCVVVVHDSVVSVVVVVVVDDPDDDPCVVVVVVVVVVVVVVVVVQVVCVVVVNDPDDDCVVVCCVVPVPDDD

Sequence (107 aa):
MLLAFLYGKKETITIKKERFIGFRVKETEYSQIERKAKRAKMNISQYVCLQALERDIRIYDGLKEHTRQLSRLGGNFNQALILVHQGKLNTIDIMPIKRRYMPYGYC

Secondary structure (DSSP, 8-state):
-GGGTTS-------------------HHHHHHHHHHHHHTT--HHHHHHHHHHH------TTHHHHHHHHHHHHHHHHHHHHHHHTTS------HHHHHHH-TT---